Protein AF-A0A2N3IST2-F1 (afdb_monomer)

Nearest PDB structures (foldseek):
  2kie-assembly1_A  TM=4.646E-01  e=3.545E+00  Homo sapiens
  4v3d-assembly2_A  TM=2.918E-01  e=1.862E+00  Plasmodium falciparum HB3
  8i34-assembly4_G  TM=4.157E-01  e=5.663E+00  Haliclona sp.

Radius of gyration: 24.79 Å; Cα contacts (8 Å, |Δi|>4): 234; chains: 1; bounding box: 47×87×47 Å

Organism: Aeromonas sobria (NCBI:txid646)

Mean predicted aligned error: 10.87 Å

Foldseek 3Di:
DDDDDDDDDDDDDDPPPPDDDDDDPPPQPDWAWPDKDKFFFQDVPGPKIWIKTWTGRPQDLFIWIAIDAIPVDDWGDRDIFGPVVVLVLLVPDDQLDWDALVSCCVRVVVDDGPCHSRNVVRVCVVVVQWHDDPVDRRIIGGPPCSVVVVVVSSVPDPDPPPPPD

Sequence (165 aa):
MNTKTDKQAAKQQVNTNATAKFDGIQASPAKVVLVSGVATLLSPGSTTTVGYEIGHEPEQPELLIRLTGSSGGGLCSKEWFGLTHVVDLLNEQQPDKAFTSGLFKVIWHFKGSSNNAGFLAAVLRHLELTKAAPEVRFGHLITGKHTEWFDSLKAQLPAETNAAQ

Solvent-accessible surface area (backbone atoms only — not comparable to full-atom values): 10185 Å² total; per-residue (Å²): 135,91,83,88,82,88,79,89,82,82,86,81,89,78,87,78,85,75,78,90,80,84,75,78,86,74,74,73,77,76,66,45,73,78,44,76,52,75,17,56,44,78,54,87,89,50,88,38,33,32,32,34,40,33,27,26,47,87,91,41,93,57,49,27,32,27,40,73,43,44,78,75,55,76,66,58,65,65,60,74,43,60,40,62,62,56,51,52,60,55,67,75,53,50,63,92,46,70,44,54,36,70,70,51,32,60,82,51,71,74,49,81,49,82,48,41,22,51,51,50,48,16,41,37,38,66,71,52,34,25,40,79,28,91,93,34,90,80,16,30,19,52,60,78,45,49,63,63,53,51,50,59,53,58,72,68,50,79,74,83,76,78,78,77,126

Structure (mmCIF, N/CA/C/O backbone):
data_AF-A0A2N3IST2-F1
#
_entry.id   AF-A0A2N3IST2-F1
#
loop_
_atom_site.group_PDB
_atom_site.id
_atom_site.type_symbol
_atom_site.label_atom_id
_atom_site.label_alt_id
_atom_site.label_comp_id
_atom_site.label_asym_id
_atom_site.label_entity_id
_atom_site.label_seq_id
_atom_site.pdbx_PDB_ins_code
_atom_site.Cartn_x
_atom_site.Cartn_y
_atom_site.Cartn_z
_at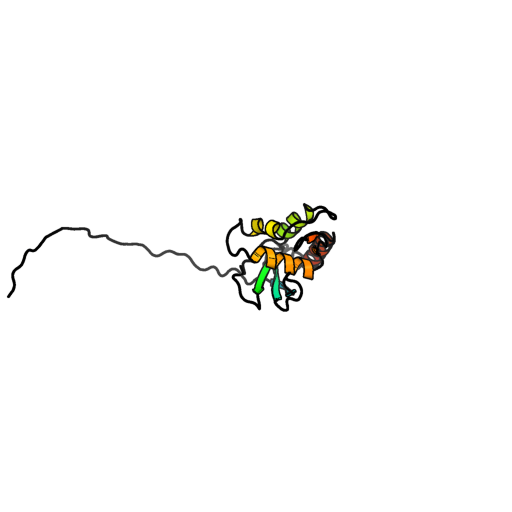om_site.occupancy
_atom_site.B_iso_or_equiv
_atom_site.auth_seq_id
_atom_site.auth_comp_id
_atom_site.auth_asym_id
_atom_site.auth_atom_id
_atom_site.pdbx_PDB_model_num
ATOM 1 N N . MET A 1 1 ? 15.373 73.970 1.073 1.00 36.78 1 MET A N 1
ATOM 2 C CA . MET A 1 1 ? 14.438 74.718 1.941 1.00 36.78 1 MET A CA 1
ATOM 3 C C . MET A 1 1 ? 13.027 74.458 1.423 1.00 36.78 1 MET A C 1
ATOM 5 O O . MET A 1 1 ? 12.816 74.583 0.226 1.00 36.78 1 MET A O 1
ATOM 9 N N . ASN A 1 2 ? 12.132 73.984 2.287 1.00 32.19 2 ASN A N 1
ATOM 10 C CA . ASN A 1 2 ? 10.831 73.371 1.976 1.00 32.19 2 ASN A CA 1
ATOM 11 C C . ASN A 1 2 ? 9.816 74.287 1.268 1.00 32.19 2 ASN A C 1
ATOM 13 O O . ASN A 1 2 ? 9.805 75.486 1.526 1.00 32.19 2 ASN A O 1
ATOM 17 N N . THR A 1 3 ? 8.882 73.691 0.512 1.00 36.81 3 THR A N 1
ATOM 18 C CA . THR A 1 3 ? 7.404 73.875 0.605 1.00 36.81 3 THR A CA 1
ATOM 19 C C . THR A 1 3 ? 6.712 72.947 -0.413 1.00 36.81 3 THR A C 1
ATOM 21 O O . THR A 1 3 ? 7.013 72.984 -1.596 1.00 36.81 3 THR A O 1
ATOM 24 N N . LYS A 1 4 ? 6.046 71.881 0.053 1.00 34.66 4 LYS A N 1
ATOM 25 C CA . LYS A 1 4 ? 4.591 71.738 0.294 1.00 34.66 4 LYS A CA 1
ATOM 26 C C . LYS A 1 4 ? 3.726 71.705 -0.975 1.00 34.66 4 LYS A C 1
ATOM 28 O O . LYS A 1 4 ? 3.495 72.725 -1.609 1.00 34.66 4 LYS A O 1
ATOM 33 N N . TH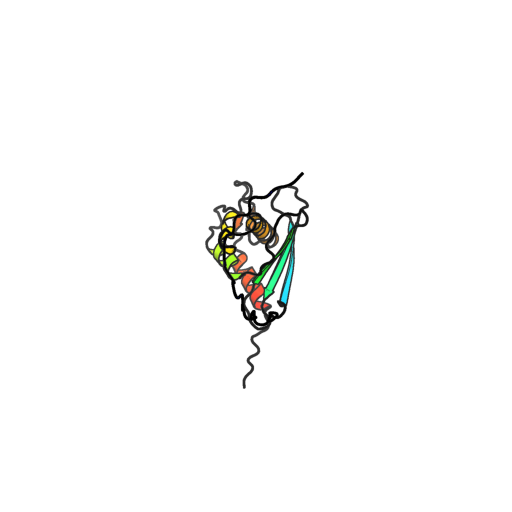R A 1 5 ? 3.124 70.548 -1.244 1.00 40.91 5 THR A N 1
ATOM 34 C CA . THR A 1 5 ? 1.743 70.462 -1.743 1.00 40.91 5 THR A CA 1
ATOM 35 C C . THR A 1 5 ? 1.121 69.187 -1.184 1.00 40.91 5 THR A C 1
ATOM 37 O O . THR A 1 5 ? 1.478 68.076 -1.570 1.00 40.91 5 THR A O 1
ATOM 40 N N . ASP A 1 6 ? 0.221 69.390 -0.229 1.00 35.28 6 ASP A N 1
ATOM 41 C CA . ASP A 1 6 ? -0.646 68.390 0.377 1.00 35.28 6 ASP A CA 1
ATOM 42 C C . ASP A 1 6 ? -1.744 67.969 -0.615 1.00 35.28 6 ASP A C 1
ATOM 44 O O . ASP A 1 6 ? -2.393 68.815 -1.234 1.00 35.28 6 ASP A O 1
ATOM 48 N N . LYS A 1 7 ? -2.001 66.662 -0.737 1.00 41.28 7 LYS A N 1
ATOM 49 C CA . LYS A 1 7 ? -3.260 66.131 -1.281 1.00 41.28 7 LYS A CA 1
ATOM 50 C C . LYS A 1 7 ? -4.010 65.417 -0.164 1.00 41.28 7 LYS A C 1
ATOM 52 O O . LYS A 1 7 ? -3.570 64.386 0.334 1.00 41.28 7 LYS A O 1
ATOM 57 N N . GLN A 1 8 ? -5.164 65.972 0.192 1.00 37.59 8 GLN A N 1
ATOM 58 C CA . GLN A 1 8 ? -6.205 65.285 0.946 1.00 37.59 8 GLN A CA 1
ATOM 59 C C . GLN A 1 8 ? -6.827 64.176 0.088 1.00 37.59 8 GLN A C 1
ATOM 61 O O . GLN A 1 8 ? -7.181 64.409 -1.067 1.00 37.59 8 GLN A O 1
ATOM 66 N N . ALA A 1 9 ? -7.049 63.008 0.686 1.00 37.12 9 ALA A N 1
ATOM 67 C CA . ALA A 1 9 ? -8.126 62.106 0.299 1.00 37.12 9 ALA A CA 1
ATOM 68 C C . ALA A 1 9 ? -8.703 61.465 1.566 1.00 37.12 9 ALA A C 1
ATOM 70 O O . ALA A 1 9 ? -7.985 61.014 2.456 1.00 37.12 9 ALA A O 1
ATOM 71 N N . ALA A 1 10 ? -10.022 61.539 1.660 1.00 36.12 10 ALA A N 1
ATOM 72 C CA . ALA A 1 10 ? -10.820 61.273 2.835 1.00 36.12 10 ALA A CA 1
ATOM 73 C C . ALA A 1 10 ? -11.194 59.787 2.980 1.00 36.12 10 ALA A C 1
ATOM 75 O O . ALA A 1 10 ? -11.400 59.096 1.991 1.00 36.12 10 ALA A O 1
ATOM 76 N N . LYS A 1 11 ? -11.390 59.392 4.246 1.00 34.06 11 LYS A N 1
ATOM 77 C CA . LYS A 1 11 ? -12.347 58.400 4.773 1.00 34.06 11 LYS A CA 1
ATOM 78 C C . LYS A 1 11 ? -12.371 57.004 4.135 1.00 34.06 11 LYS A C 1
ATOM 80 O O . LYS A 1 11 ? -12.988 56.805 3.101 1.00 34.06 11 LYS A O 1
ATOM 85 N N . GLN A 1 12 ? -11.962 56.017 4.932 1.00 38.22 12 GLN A N 1
ATOM 86 C CA . GLN A 1 12 ? -12.794 54.843 5.214 1.00 38.22 12 GLN A CA 1
ATOM 87 C C . GLN A 1 12 ? -12.381 54.234 6.561 1.00 38.22 12 GLN A C 1
ATOM 89 O O . GLN A 1 12 ? -11.308 53.659 6.709 1.00 38.22 12 GLN A O 1
ATOM 94 N N . GLN A 1 13 ? -13.244 54.412 7.563 1.00 41.69 13 GLN A N 1
ATOM 95 C CA . GLN A 1 13 ? -13.266 53.575 8.757 1.00 41.69 13 GLN A CA 1
ATOM 96 C C . GLN A 1 13 ? -13.831 52.220 8.336 1.00 41.69 13 GLN A C 1
ATOM 98 O O . GLN A 1 13 ? -14.985 52.141 7.918 1.00 41.69 13 GLN A O 1
ATOM 103 N N . VAL A 1 14 ? -13.031 51.164 8.448 1.00 33.62 14 VAL A N 1
ATOM 104 C CA . VAL A 1 14 ? -13.539 49.794 8.408 1.00 33.62 14 VAL A CA 1
ATOM 105 C C . VAL A 1 14 ? -13.563 49.295 9.845 1.00 33.62 14 VAL A C 1
ATOM 107 O O . VAL A 1 14 ? -12.529 49.005 10.438 1.00 33.62 14 VAL A O 1
ATOM 110 N N . ASN A 1 15 ? -14.768 49.245 10.409 1.00 36.28 15 ASN A N 1
ATOM 111 C CA . ASN A 1 15 ? -15.065 48.493 11.620 1.00 36.28 15 ASN A CA 1
ATOM 112 C C . ASN A 1 15 ? -14.852 47.005 11.324 1.00 36.28 15 ASN A C 1
ATOM 114 O O . ASN A 1 15 ? -15.713 46.371 10.716 1.00 36.28 15 ASN A O 1
ATOM 118 N N . THR A 1 16 ? -13.745 46.423 11.777 1.00 33.91 16 THR A N 1
ATOM 119 C CA . THR A 1 16 ? -13.605 44.964 11.846 1.00 33.91 16 THR A CA 1
ATOM 120 C C . THR A 1 16 ? -14.003 44.476 13.232 1.00 33.91 16 THR A C 1
ATOM 122 O O . THR A 1 16 ? -13.162 44.073 14.030 1.00 33.91 16 THR A O 1
ATOM 125 N N . ASN A 1 17 ? -15.310 44.474 13.504 1.00 39.09 17 ASN A N 1
ATOM 126 C CA . ASN A 1 17 ? -15.886 43.517 14.447 1.00 39.09 17 ASN A CA 1
ATOM 127 C C . ASN A 1 17 ? -15.984 42.166 13.727 1.00 39.09 17 ASN A C 1
ATOM 129 O O . ASN A 1 17 ? -17.042 41.790 13.230 1.00 39.09 17 ASN A O 1
ATOM 133 N N . ALA A 1 18 ? -14.856 41.463 13.623 1.00 39.16 18 ALA A N 1
ATOM 134 C CA . ALA A 1 18 ? -14.844 40.051 13.270 1.00 39.16 18 ALA A CA 1
ATOM 135 C C . ALA A 1 18 ? -14.829 39.255 14.576 1.00 39.16 18 ALA A C 1
ATOM 137 O O . ALA A 1 18 ? -13.794 39.046 15.208 1.00 39.16 18 ALA A O 1
ATOM 138 N N . THR A 1 19 ? -16.032 38.905 15.008 1.00 35.00 19 THR A N 1
ATOM 139 C CA . THR A 1 19 ? -16.337 38.042 16.140 1.00 35.00 19 THR A CA 1
ATOM 140 C C . THR A 1 19 ? -15.559 36.734 16.030 1.00 35.00 19 THR A C 1
ATOM 142 O O . THR A 1 19 ? -15.578 36.067 14.997 1.00 35.00 19 THR A O 1
ATOM 145 N N . ALA A 1 20 ? -14.891 36.364 17.118 1.00 46.88 20 ALA A N 1
ATOM 146 C CA . ALA A 1 20 ? -14.304 35.052 17.301 1.00 46.88 20 ALA A CA 1
ATOM 147 C C . ALA A 1 20 ? -15.372 33.956 17.153 1.00 46.88 20 ALA A C 1
ATOM 149 O O . ALA A 1 20 ? -16.390 33.989 17.843 1.00 46.88 20 ALA A O 1
ATOM 150 N N . LYS A 1 21 ? -15.100 32.977 16.287 1.00 41.25 21 LYS A N 1
ATOM 151 C CA . LYS A 1 21 ? -15.490 31.572 16.453 1.00 41.25 21 LYS A CA 1
ATOM 152 C C . LYS A 1 21 ? -14.790 30.735 15.387 1.00 41.25 21 LYS A C 1
ATOM 154 O O . LYS A 1 21 ? -15.190 30.729 14.231 1.00 41.25 21 LYS A O 1
ATOM 159 N N . PHE A 1 22 ? -13.749 30.024 15.794 1.00 39.47 22 PHE A N 1
ATOM 160 C CA . PHE A 1 22 ? -13.549 28.673 15.294 1.00 39.47 22 PHE A CA 1
ATOM 161 C C . PHE A 1 22 ? -13.591 27.771 16.515 1.00 39.47 22 PHE A C 1
ATOM 163 O O . PHE A 1 22 ? -12.757 27.867 17.417 1.00 39.47 22 PHE A O 1
ATO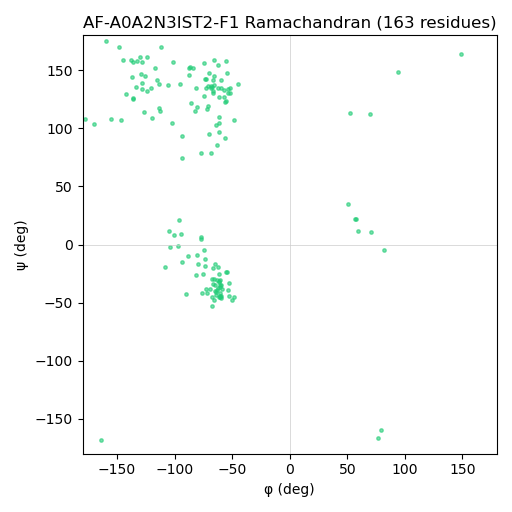M 170 N N . ASP A 1 23 ? -14.694 27.032 16.555 1.00 38.34 23 ASP A N 1
ATOM 171 C CA . ASP A 1 23 ? -15.065 26.044 17.546 1.00 38.34 23 ASP A CA 1
ATOM 172 C C . ASP A 1 23 ? -13.983 24.973 17.707 1.00 38.34 23 ASP A C 1
ATOM 174 O O . ASP A 1 23 ? -13.120 24.777 16.849 1.00 38.34 23 ASP A O 1
ATOM 178 N N . GLY A 1 24 ? -14.029 24.328 18.870 1.00 40.03 24 GLY A N 1
ATOM 179 C CA . GLY A 1 24 ? -12.986 23.477 19.413 1.00 40.03 24 GLY A CA 1
ATOM 180 C C . GLY A 1 24 ? -12.383 22.495 18.417 1.00 40.03 24 GLY A C 1
ATOM 181 O O . GLY A 1 24 ? -13.078 21.810 17.669 1.00 40.03 24 GLY A O 1
ATOM 182 N N . ILE A 1 25 ? -11.061 22.371 18.500 1.00 45.22 25 ILE A N 1
ATOM 183 C CA . ILE A 1 25 ? -10.342 21.194 18.030 1.00 45.22 25 ILE A CA 1
ATOM 184 C C . ILE A 1 25 ? -10.839 20.036 18.905 1.00 45.22 25 ILE A C 1
ATOM 186 O O . ILE A 1 25 ? -10.275 19.744 19.957 1.00 45.22 25 ILE A O 1
ATOM 190 N N . GLN A 1 26 ? -11.954 19.423 18.510 1.00 46.16 26 GLN A N 1
ATOM 191 C CA . GLN A 1 26 ? -12.287 18.067 18.918 1.00 46.16 26 GLN A CA 1
ATOM 192 C C . GLN A 1 26 ? -11.150 17.212 18.369 1.00 46.16 26 GLN A C 1
ATOM 194 O O . GLN A 1 26 ? -11.094 16.925 17.174 1.00 46.16 26 GLN A O 1
ATOM 199 N N . ALA A 1 27 ? -10.165 16.924 19.219 1.00 52.59 27 ALA A N 1
ATOM 200 C CA . ALA A 1 27 ? -9.107 15.996 18.886 1.00 52.59 27 ALA A CA 1
ATOM 201 C C . ALA A 1 27 ? -9.786 14.651 18.634 1.00 52.59 27 ALA A C 1
ATOM 203 O O . ALA A 1 27 ? -10.246 14.005 19.575 1.00 52.59 27 ALA A O 1
ATOM 204 N N . SER A 1 28 ? -9.907 14.264 17.362 1.00 56.81 28 SER A N 1
ATOM 205 C CA . SER A 1 28 ? -10.341 12.917 17.018 1.00 56.81 28 SER A CA 1
ATOM 206 C C . SER A 1 28 ? -9.446 11.939 17.779 1.00 56.81 28 SER A C 1
ATOM 208 O O . SER A 1 28 ? -8.228 12.164 17.836 1.00 56.81 28 SER A O 1
ATOM 210 N N . PRO A 1 29 ? -10.016 10.897 18.399 1.00 66.81 29 PRO A N 1
ATOM 211 C CA . PRO A 1 29 ? -9.220 9.935 19.137 1.00 66.81 29 PRO A CA 1
ATOM 212 C C . PRO A 1 29 ? -8.117 9.365 18.238 1.00 66.81 29 PRO A C 1
ATOM 214 O O . PRO A 1 29 ? -8.255 9.263 17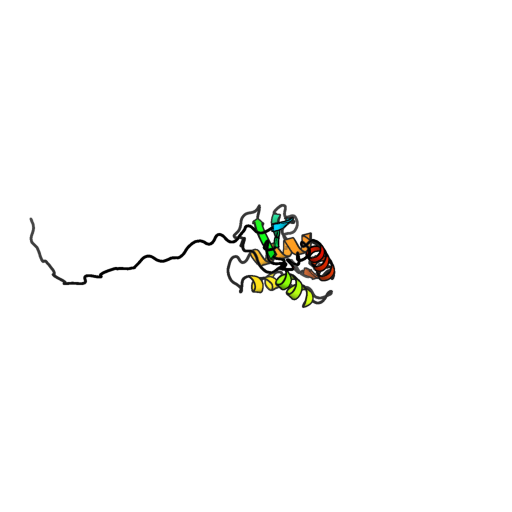.014 1.00 66.81 29 PRO A O 1
ATOM 217 N N . ALA A 1 30 ? -6.975 9.045 18.848 1.00 84.25 30 ALA A N 1
ATOM 218 C CA . ALA A 1 30 ? -5.868 8.454 18.116 1.00 84.25 30 ALA A CA 1
ATOM 219 C C . ALA A 1 30 ? -6.322 7.131 17.478 1.00 84.25 30 ALA A C 1
ATOM 221 O O . ALA A 1 30 ? -6.973 6.312 18.124 1.00 84.25 30 ALA A O 1
ATOM 222 N N . LYS A 1 31 ? -5.964 6.934 16.206 1.00 90.81 31 LYS A N 1
ATOM 223 C CA . LYS A 1 31 ? -6.225 5.688 15.479 1.00 90.81 31 LYS A CA 1
ATOM 224 C C . LYS A 1 31 ? -5.552 4.516 16.187 1.00 90.81 31 LYS A C 1
ATOM 226 O O . LYS A 1 31 ? -4.410 4.646 16.636 1.00 90.81 31 LYS A O 1
ATOM 231 N N . VAL A 1 32 ? -6.222 3.369 16.214 1.00 94.00 32 VAL A N 1
ATOM 232 C CA . VAL A 1 32 ? -5.621 2.107 16.655 1.00 94.00 32 VAL A CA 1
ATOM 233 C C . VAL A 1 32 ? -4.847 1.525 15.477 1.00 94.00 32 VAL A C 1
ATOM 235 O O . VAL A 1 32 ? -5.434 1.207 14.445 1.00 94.00 32 VAL A O 1
ATOM 238 N N . VAL A 1 33 ? -3.523 1.424 15.602 1.00 95.06 33 VAL A N 1
ATOM 239 C CA . VAL A 1 33 ? -2.658 0.850 14.560 1.00 95.06 33 VAL A CA 1
ATOM 240 C C . VAL A 1 33 ? -2.610 -0.666 14.728 1.00 95.06 33 VAL A C 1
ATOM 242 O O . VAL A 1 33 ? -2.190 -1.157 15.772 1.00 95.06 33 VAL A O 1
ATOM 245 N N . LEU A 1 34 ? -3.014 -1.394 13.688 1.00 94.81 34 LEU A N 1
ATOM 246 C CA . LEU A 1 34 ? -2.952 -2.857 13.625 1.00 94.81 34 LEU A CA 1
ATOM 247 C C . LEU A 1 34 ? -1.624 -3.328 13.030 1.00 94.81 34 LEU A C 1
ATOM 249 O O . LEU A 1 34 ? -1.007 -4.270 13.518 1.00 94.81 34 LEU A O 1
ATOM 253 N N . VAL A 1 35 ? -1.175 -2.655 11.969 1.00 96.44 35 VAL A N 1
ATOM 254 C CA . VAL A 1 35 ? 0.050 -2.997 11.243 1.00 96.44 35 VAL A CA 1
ATOM 255 C C . VAL A 1 35 ? 0.856 -1.732 11.005 1.00 96.44 35 VAL A C 1
ATOM 257 O O . VAL A 1 35 ? 0.320 -0.715 10.570 1.00 96.44 35 VAL A O 1
ATOM 260 N N . SER A 1 36 ? 2.161 -1.812 11.241 1.00 97.50 36 SER A N 1
ATOM 261 C CA . SER A 1 36 ? 3.131 -0.801 10.831 1.00 97.50 36 SER A CA 1
ATOM 262 C C . SER A 1 36 ? 4.259 -1.490 10.079 1.00 97.50 36 SER A C 1
ATOM 264 O O . SER A 1 36 ? 4.689 -2.582 10.458 1.00 97.50 36 SER A O 1
ATOM 266 N N . GLY A 1 37 ? 4.726 -0.877 8.997 1.00 97.69 37 GLY A N 1
ATOM 267 C CA . GLY A 1 37 ? 5.751 -1.479 8.159 1.00 97.69 37 GLY A CA 1
ATOM 268 C C . GLY A 1 37 ? 6.496 -0.472 7.301 1.00 97.69 37 GLY A C 1
ATOM 269 O O . GLY A 1 37 ? 6.189 0.722 7.266 1.00 97.69 37 GLY A O 1
ATOM 270 N N . VAL A 1 38 ? 7.510 -0.977 6.601 1.00 97.69 38 VAL A N 1
ATOM 271 C CA . VAL A 1 38 ? 8.397 -0.188 5.747 1.00 97.69 38 VAL A CA 1
ATOM 272 C C . VAL A 1 38 ? 8.617 -0.934 4.435 1.00 97.69 38 VAL A C 1
ATOM 274 O O . VAL A 1 38 ? 9.037 -2.088 4.438 1.00 97.69 38 VAL A O 1
ATOM 277 N N . ALA A 1 39 ? 8.355 -0.265 3.315 1.00 97.31 39 ALA A N 1
ATOM 278 C CA . ALA A 1 39 ? 8.483 -0.817 1.972 1.00 97.31 39 ALA A CA 1
ATOM 279 C C . ALA A 1 39 ? 9.601 -0.120 1.189 1.00 97.31 39 ALA A C 1
ATOM 281 O O . ALA A 1 39 ? 9.718 1.104 1.223 1.00 97.31 39 ALA A O 1
ATOM 282 N N . THR A 1 40 ? 10.400 -0.880 0.441 1.00 97.00 40 THR A N 1
ATOM 283 C CA . THR A 1 40 ? 11.399 -0.322 -0.484 1.00 97.00 40 THR A CA 1
ATOM 284 C C . THR A 1 40 ? 10.717 0.314 -1.693 1.00 97.00 40 THR A C 1
ATOM 286 O O . THR A 1 40 ? 9.782 -0.255 -2.259 1.00 97.00 40 THR A O 1
ATOM 289 N N . LEU A 1 41 ? 11.180 1.495 -2.108 1.00 94.94 41 LEU A N 1
ATOM 290 C CA . LEU A 1 41 ? 10.631 2.203 -3.262 1.00 94.94 41 LEU A CA 1
ATOM 291 C C . LEU A 1 41 ? 10.864 1.452 -4.581 1.00 94.94 41 LEU A C 1
ATOM 293 O O . LEU A 1 41 ? 11.762 0.631 -4.723 1.00 94.94 41 LEU A O 1
ATOM 297 N N . LEU A 1 42 ? 10.044 1.783 -5.582 1.00 93.25 42 LEU A N 1
ATOM 298 C CA . LEU A 1 42 ? 9.936 1.034 -6.839 1.00 93.25 42 LEU A CA 1
ATOM 299 C C . LEU A 1 42 ? 11.186 1.074 -7.732 1.00 93.25 42 LEU A C 1
ATOM 301 O O . LEU A 1 42 ? 11.306 0.243 -8.634 1.00 93.25 42 LEU A O 1
ATOM 305 N N . SER A 1 43 ? 12.067 2.059 -7.543 1.00 87.69 43 SER A N 1
ATOM 306 C CA . SER A 1 43 ? 13.275 2.238 -8.354 1.00 87.69 43 SER A CA 1
ATOM 307 C C . SER A 1 43 ? 14.202 1.023 -8.227 1.00 87.69 43 SER A C 1
ATOM 309 O O . SER A 1 43 ? 14.550 0.655 -7.105 1.00 87.69 43 SER A O 1
ATOM 311 N N . PRO A 1 44 ? 14.636 0.401 -9.343 1.00 84.69 44 PRO A N 1
ATOM 312 C CA . PRO A 1 44 ? 15.572 -0.718 -9.293 1.00 84.69 44 PRO A CA 1
ATOM 313 C C . PRO A 1 44 ? 16.832 -0.355 -8.503 1.00 84.69 44 PRO A C 1
ATOM 315 O O . PRO A 1 44 ? 17.425 0.696 -8.739 1.00 84.69 44 PRO A O 1
ATOM 318 N N . GLY A 1 45 ? 17.220 -1.210 -7.556 1.00 85.81 45 GLY A N 1
ATOM 319 C CA . GLY A 1 45 ? 18.389 -0.981 -6.700 1.00 85.81 45 GLY A CA 1
ATOM 320 C C . GLY A 1 45 ? 18.223 0.134 -5.661 1.00 85.81 45 GLY A C 1
ATOM 321 O O . GLY A 1 45 ? 19.209 0.540 -5.053 1.00 85.81 45 GLY A O 1
ATOM 322 N N . SER A 1 46 ? 17.009 0.651 -5.448 1.00 87.81 46 SER A N 1
ATOM 323 C CA . SER A 1 46 ? 16.767 1.648 -4.407 1.00 87.81 46 SER A CA 1
ATOM 324 C C . SER A 1 46 ? 16.950 1.053 -3.014 1.00 87.81 46 SER A C 1
ATOM 326 O O . SER A 1 46 ? 16.432 -0.016 -2.707 1.00 87.81 46 SER A O 1
ATOM 328 N N . THR A 1 47 ? 17.643 1.791 -2.151 1.00 93.19 47 THR A N 1
ATOM 329 C CA . THR A 1 47 ? 17.657 1.579 -0.695 1.00 93.19 47 THR A CA 1
ATOM 330 C C . THR A 1 47 ? 16.676 2.507 0.021 1.00 93.19 47 THR A C 1
ATOM 332 O O . THR A 1 47 ? 16.541 2.458 1.241 1.00 93.19 47 THR A O 1
ATOM 335 N N . THR A 1 48 ? 15.991 3.372 -0.732 1.00 95.94 48 THR A N 1
ATOM 336 C CA . THR A 1 48 ? 14.991 4.287 -0.201 1.00 95.94 48 THR A CA 1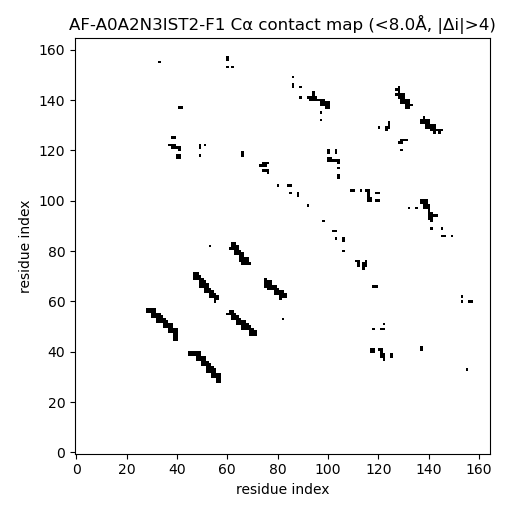
ATOM 337 C C . THR A 1 48 ? 13.730 3.524 0.150 1.00 95.94 48 THR A C 1
ATOM 339 O O . THR A 1 48 ? 13.293 2.629 -0.573 1.00 95.94 48 THR A O 1
ATOM 342 N N . THR A 1 49 ? 13.114 3.928 1.246 1.00 96.88 49 THR A N 1
ATOM 343 C CA . THR A 1 49 ? 11.950 3.274 1.818 1.00 96.88 49 THR A CA 1
ATOM 344 C C . THR A 1 49 ? 10.826 4.261 2.080 1.00 96.88 49 THR A C 1
ATOM 346 O O . THR A 1 49 ? 11.059 5.459 2.248 1.00 96.88 49 THR A O 1
ATOM 349 N N . VAL A 1 50 ? 9.603 3.746 2.138 1.00 97.44 50 VAL A N 1
ATOM 350 C CA . VAL A 1 50 ? 8.423 4.454 2.620 1.00 97.44 50 VAL A CA 1
ATOM 351 C C . VAL A 1 50 ? 7.781 3.662 3.750 1.00 97.44 50 VAL A C 1
ATOM 353 O O . VAL A 1 50 ? 7.595 2.451 3.642 1.00 97.44 50 VAL A O 1
ATOM 356 N N . GLY A 1 51 ? 7.468 4.341 4.848 1.00 97.75 51 GLY A N 1
ATOM 357 C CA . GLY A 1 51 ? 6.708 3.756 5.942 1.00 97.75 51 GLY A CA 1
ATOM 358 C C . GLY A 1 51 ? 5.203 3.829 5.686 1.00 97.75 51 GLY A C 1
ATOM 359 O O . GLY A 1 51 ? 4.717 4.743 5.010 1.00 97.75 51 GLY A O 1
ATOM 360 N N . TYR A 1 52 ? 4.464 2.881 6.246 1.00 98.25 52 TYR A N 1
ATOM 361 C CA . TYR A 1 52 ? 3.008 2.841 6.188 1.00 98.25 52 TYR A CA 1
ATOM 362 C C . TYR A 1 52 ? 2.430 2.290 7.487 1.00 98.25 52 TYR A C 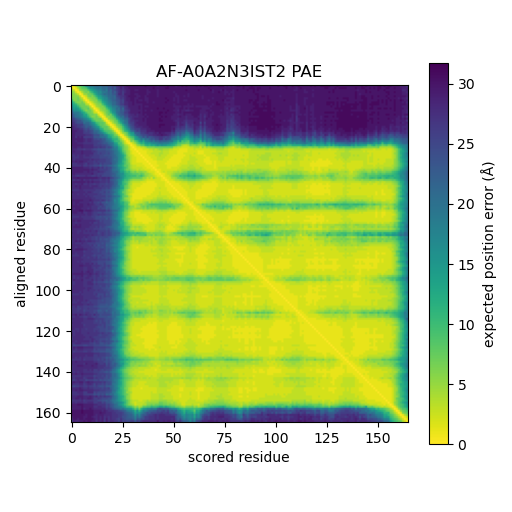1
ATOM 364 O O . TYR A 1 52 ? 3.105 1.582 8.236 1.00 98.25 52 TYR A O 1
ATOM 372 N N . GLU A 1 53 ? 1.166 2.611 7.726 1.00 98.12 53 GLU A N 1
ATOM 373 C CA . GLU A 1 53 ? 0.382 2.060 8.823 1.00 98.12 53 GLU A CA 1
ATOM 374 C C . GLU A 1 53 ? -1.014 1.705 8.337 1.00 98.12 53 GLU A C 1
ATOM 376 O O . GLU A 1 53 ? -1.587 2.412 7.506 1.00 98.12 53 GLU A O 1
ATOM 381 N N . ILE A 1 54 ? -1.552 0.622 8.887 1.00 97.69 54 ILE A N 1
ATOM 382 C CA . ILE A 1 54 ? -2.935 0.191 8.720 1.00 97.69 54 ILE A CA 1
ATOM 383 C C . ILE A 1 54 ? -3.557 0.149 10.106 1.00 97.69 54 ILE A C 1
ATOM 385 O O . ILE A 1 54 ? -2.949 -0.347 11.058 1.00 97.69 54 ILE A O 1
ATOM 389 N N . GLY A 1 55 ? -4.759 0.682 10.228 1.00 95.94 55 GLY A N 1
ATOM 390 C CA . GLY A 1 55 ? -5.439 0.811 11.502 1.00 95.94 55 GLY A CA 1
ATOM 391 C C . GLY A 1 55 ? -6.917 1.078 11.321 1.00 95.94 55 GLY A C 1
ATOM 392 O O . GLY A 1 55 ? -7.441 0.958 10.219 1.00 95.94 55 GLY A O 1
ATOM 393 N N . HIS A 1 56 ? -7.580 1.455 12.400 1.00 94.69 56 HIS A N 1
ATOM 394 C CA . HIS A 1 56 ? -8.991 1.818 12.387 1.00 94.69 56 HIS A CA 1
ATOM 395 C C . HIS A 1 56 ? -9.278 2.881 13.454 1.00 94.69 56 HIS A C 1
ATOM 397 O O . HIS A 1 56 ? -8.419 3.214 14.282 1.00 94.69 56 HIS A O 1
ATOM 403 N N . GLU A 1 57 ? -10.478 3.453 13.419 1.00 92.44 57 GLU A N 1
ATOM 404 C CA . GLU A 1 57 ? -10.966 4.269 14.531 1.00 92.44 57 GLU A CA 1
ATOM 405 C C . GLU A 1 57 ? -11.323 3.368 15.717 1.00 92.44 57 GLU A C 1
ATOM 407 O O . GLU A 1 57 ? -11.906 2.310 15.499 1.00 92.44 57 GLU A O 1
ATOM 412 N N . PRO A 1 58 ? -11.076 3.775 16.973 1.00 87.00 58 PRO A N 1
ATOM 413 C CA . PRO A 1 58 ? -11.444 2.960 18.134 1.00 87.00 58 PRO A CA 1
ATOM 414 C C . PRO A 1 58 ? -12.916 2.516 18.149 1.00 87.00 58 PRO A C 1
ATOM 416 O O . PRO A 1 58 ? -13.222 1.426 18.618 1.00 87.00 58 PRO A O 1
ATOM 419 N N . GLU A 1 59 ? -13.809 3.353 17.616 1.00 85.62 59 GLU A N 1
ATOM 420 C CA . GLU A 1 59 ? -15.260 3.135 17.611 1.00 85.62 59 GLU A CA 1
ATOM 421 C C . GLU A 1 59 ? -15.811 2.679 16.253 1.00 85.62 59 GLU A C 1
ATOM 423 O O . GLU A 1 59 ? -17.013 2.452 16.136 1.00 85.62 59 GLU A O 1
ATOM 428 N N . GLN A 1 60 ? -14.973 2.566 15.214 1.00 85.81 60 GLN A N 1
ATOM 429 C CA . GLN A 1 60 ? -15.430 2.166 13.880 1.00 85.81 60 GLN A CA 1
ATOM 430 C C . GLN A 1 60 ? -14.588 1.005 13.349 1.00 85.81 60 GLN A C 1
ATOM 432 O O . GLN A 1 60 ? -13.358 1.079 13.371 1.00 85.81 60 GLN A O 1
ATOM 437 N N . PRO A 1 61 ? -15.221 -0.042 12.798 1.00 86.25 61 PRO A N 1
ATOM 438 C CA . PRO A 1 61 ? -14.508 -1.174 12.216 1.00 86.25 61 PRO A CA 1
ATOM 439 C C . PRO A 1 61 ? -13.925 -0.862 10.825 1.00 86.25 61 PRO A C 1
ATOM 441 O O . PRO A 1 61 ? -13.433 -1.759 10.144 1.00 86.25 61 PRO A O 1
ATOM 444 N N . GLU A 1 62 ? -13.994 0.387 10.353 1.00 93.38 62 GLU A N 1
ATOM 445 C CA . GLU A 1 62 ? -13.446 0.751 9.051 1.00 93.38 62 GLU A CA 1
ATOM 446 C C . GLU A 1 62 ? -11.914 0.740 9.082 1.00 93.38 62 GLU A C 1
ATOM 448 O O . GLU A 1 62 ? -11.269 1.498 9.811 1.00 93.38 62 GLU A O 1
ATOM 453 N N . LEU A 1 63 ? -11.330 -0.123 8.248 1.00 96.31 63 LEU A N 1
ATOM 454 C CA . LEU A 1 63 ? -9.890 -0.180 8.052 1.00 96.31 63 LEU A CA 1
ATOM 455 C C . LEU A 1 63 ? -9.419 1.002 7.209 1.00 96.31 63 LEU A C 1
ATOM 457 O O . LEU A 1 63 ? -9.872 1.234 6.087 1.00 96.31 63 LEU A O 1
ATOM 461 N N . LEU A 1 64 ? -8.425 1.692 7.740 1.00 97.06 64 LEU A N 1
ATOM 462 C CA . LEU A 1 64 ? -7.758 2.830 7.146 1.00 97.06 64 LEU A CA 1
ATOM 463 C C . LEU A 1 64 ? -6.290 2.487 6.915 1.00 97.06 64 LEU A C 1
ATOM 465 O O . LEU A 1 64 ? -5.682 1.708 7.650 1.00 97.06 64 LEU A O 1
ATOM 469 N N . ILE A 1 65 ? -5.696 3.126 5.920 1.00 97.44 65 ILE A N 1
ATOM 470 C CA . ILE A 1 65 ? -4.264 3.069 5.652 1.00 97.44 65 ILE A CA 1
ATOM 471 C C . ILE A 1 65 ? -3.721 4.489 5.519 1.00 97.44 65 ILE A C 1
ATOM 473 O O . ILE A 1 65 ? -4.405 5.396 5.041 1.00 97.44 65 ILE A O 1
ATOM 477 N N . ARG A 1 66 ? -2.474 4.688 5.941 1.00 96.62 66 ARG A N 1
ATOM 478 C CA . ARG A 1 66 ? -1.712 5.904 5.654 1.00 96.62 66 ARG A CA 1
ATOM 479 C C . ARG A 1 66 ? -0.273 5.590 5.291 1.00 96.62 66 ARG A C 1
ATOM 481 O O . ARG A 1 66 ? 0.286 4.571 5.693 1.00 96.62 66 ARG A O 1
ATOM 488 N N . LEU A 1 67 ? 0.359 6.533 4.603 1.00 96.94 67 LEU A N 1
ATOM 489 C CA . LEU A 1 67 ? 1.813 6.596 4.4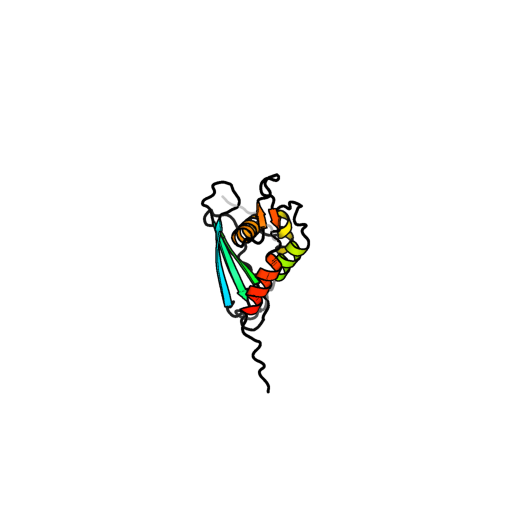97 1.00 96.94 67 LEU A CA 1
ATOM 490 C C . LEU A 1 67 ? 2.365 7.393 5.690 1.00 96.94 67 LEU A C 1
ATOM 492 O O . LEU A 1 67 ? 1.734 8.345 6.149 1.00 96.94 67 LEU A O 1
ATOM 496 N N . THR A 1 68 ? 3.545 7.044 6.196 1.00 95.38 68 THR A N 1
ATOM 497 C CA . THR A 1 68 ? 4.149 7.725 7.362 1.00 95.38 68 THR A CA 1
ATOM 498 C C . THR A 1 68 ? 5.352 8.597 6.997 1.00 95.38 68 THR 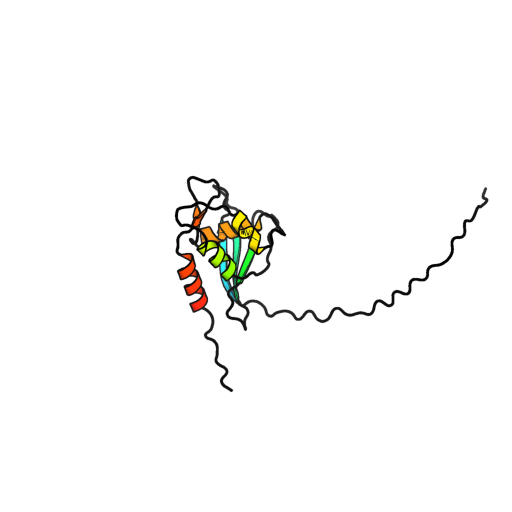A C 1
ATOM 500 O O . THR A 1 68 ? 5.676 9.548 7.719 1.00 95.38 68 THR A O 1
ATOM 503 N N . GLY A 1 69 ? 5.961 8.357 5.833 1.00 92.88 69 GLY A N 1
ATOM 504 C CA . GLY A 1 69 ? 7.036 9.175 5.269 1.00 92.88 69 GLY A CA 1
ATOM 505 C C . GLY A 1 69 ? 8.024 8.366 4.430 1.00 92.88 69 GLY A C 1
ATOM 506 O O . GLY A 1 69 ? 8.059 7.143 4.514 1.00 92.88 69 GLY A O 1
ATOM 507 N N . SER A 1 70 ? 8.828 9.063 3.625 1.00 94.00 70 SER A N 1
ATOM 508 C CA . SER A 1 70 ? 9.900 8.489 2.799 1.00 94.00 70 SER A CA 1
ATOM 509 C C . SER A 1 70 ? 11.269 8.800 3.408 1.00 94.00 70 SER A C 1
ATOM 511 O O . SER A 1 70 ? 11.514 9.940 3.810 1.00 94.00 70 SER A O 1
ATOM 513 N N . SER A 1 71 ? 12.178 7.822 3.437 1.00 94.00 71 SER A N 1
ATOM 514 C CA . SER A 1 71 ? 13.555 8.012 3.922 1.00 94.00 71 SER A CA 1
ATOM 515 C C . SER A 1 71 ? 14.443 8.800 2.954 1.00 94.00 71 SER A C 1
ATOM 517 O O . SER A 1 71 ? 15.454 9.358 3.365 1.00 94.00 71 SER A O 1
ATOM 519 N N . GLY A 1 72 ? 14.059 8.898 1.679 1.00 87.69 72 GLY A N 1
ATOM 520 C CA . GLY A 1 72 ? 14.793 9.643 0.647 1.00 87.69 72 GLY A CA 1
ATOM 521 C C . GLY A 1 72 ? 14.293 11.073 0.456 1.00 87.69 72 GLY A C 1
ATOM 522 O O . GLY A 1 72 ? 14.663 11.727 -0.517 1.00 87.69 72 GLY A O 1
ATOM 523 N N . GLY A 1 73 ? 13.411 11.548 1.339 1.00 81.56 73 GLY A N 1
ATOM 524 C CA . GLY A 1 73 ? 12.709 12.815 1.175 1.00 81.56 73 GLY A CA 1
ATOM 525 C C . GLY A 1 73 ? 11.555 12.736 0.168 1.00 81.56 73 GLY A C 1
ATOM 526 O O . GLY A 1 73 ? 11.098 11.656 -0.219 1.00 81.56 73 GLY A O 1
ATOM 527 N N . GLY A 1 74 ? 11.061 13.909 -0.232 1.00 81.19 74 GLY A N 1
ATOM 528 C CA . GLY A 1 74 ? 9.875 14.067 -1.073 1.00 81.19 74 GLY A CA 1
ATOM 529 C C . GLY A 1 74 ? 8.592 14.274 -0.265 1.00 81.19 74 GLY A C 1
ATOM 530 O O . GLY A 1 74 ? 8.434 13.769 0.846 1.00 81.19 74 GLY A O 1
ATOM 531 N N . LEU A 1 75 ? 7.661 15.042 -0.833 1.00 89.88 75 LEU A N 1
ATOM 532 C CA . LEU A 1 75 ? 6.367 15.285 -0.202 1.00 89.88 75 LEU A CA 1
ATOM 533 C C . LEU A 1 75 ? 5.563 13.979 -0.157 1.00 89.88 75 LEU A C 1
ATOM 535 O O . LEU A 1 75 ? 5.449 13.282 -1.166 1.00 89.88 75 LEU A O 1
ATOM 539 N N . CYS A 1 76 ? 5.002 13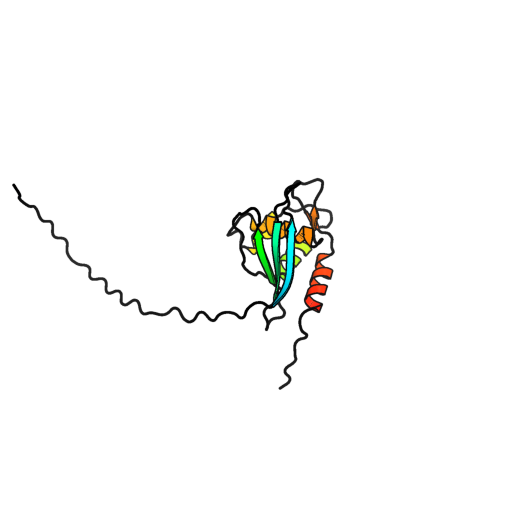.672 1.007 1.00 90.31 76 CYS A N 1
ATOM 540 C CA . CYS A 1 76 ? 4.188 12.491 1.262 1.00 90.31 76 CYS A CA 1
ATOM 541 C C . CYS A 1 76 ? 2.976 12.925 2.082 1.00 90.31 76 CYS A C 1
ATOM 543 O O . CYS A 1 76 ? 3.149 13.536 3.140 1.00 90.31 76 CYS A O 1
ATOM 545 N N . SER A 1 77 ? 1.765 12.620 1.612 1.00 90.62 77 SER A N 1
ATOM 546 C CA . SER A 1 77 ? 0.588 12.784 2.467 1.00 90.62 77 SER A CA 1
ATOM 547 C C . SER A 1 77 ? 0.639 11.753 3.591 1.00 90.62 77 SER A C 1
ATOM 549 O O . SER A 1 77 ? 0.944 10.589 3.338 1.00 90.62 77 SER A O 1
ATOM 551 N N . LYS A 1 78 ? 0.355 12.194 4.819 1.00 93.38 78 LYS A N 1
ATOM 552 C CA . LYS A 1 78 ? 0.227 11.331 6.008 1.00 93.38 78 LYS A CA 1
ATOM 553 C C . LYS A 1 78 ? -1.226 11.130 6.434 1.00 93.38 78 LYS A C 1
ATOM 555 O O . LYS A 1 78 ? -1.502 10.688 7.548 1.00 93.38 78 LYS A O 1
ATOM 560 N N . GLU A 1 79 ? -2.135 11.537 5.560 1.00 94.12 79 GLU A N 1
ATOM 561 C CA . GLU A 1 79 ? -3.568 11.406 5.742 1.00 94.12 79 GLU A CA 1
ATOM 562 C C . GLU A 1 79 ? -3.973 9.933 5.736 1.00 94.12 79 GLU A C 1
ATOM 564 O O . GLU A 1 79 ? -3.426 9.129 4.976 1.00 94.12 79 GLU A O 1
ATOM 569 N N . TRP A 1 80 ? -4.924 9.604 6.605 1.00 95.38 80 TRP A N 1
ATOM 570 C CA . TRP A 1 80 ? -5.584 8.308 6.626 1.00 95.38 80 TRP A CA 1
ATOM 571 C C . TRP A 1 80 ? -6.689 8.283 5.575 1.00 95.38 80 TRP A C 1
ATOM 573 O O . TRP A 1 80 ? -7.483 9.215 5.498 1.00 95.38 80 TRP A O 1
ATOM 583 N N . PHE A 1 81 ? -6.760 7.207 4.801 1.00 95.56 81 PHE A N 1
ATOM 584 C CA . PHE A 1 81 ? -7.819 6.978 3.822 1.00 95.56 81 PHE A CA 1
ATOM 585 C C . PHE A 1 81 ? -8.306 5.530 3.892 1.00 95.56 81 PHE A C 1
ATOM 587 O O . PHE A 1 81 ? -7.586 4.651 4.371 1.00 95.56 81 PHE A O 1
ATOM 594 N N . GLY A 1 82 ? -9.533 5.291 3.423 1.00 96.56 82 GLY A N 1
ATOM 595 C CA . GLY A 1 82 ? -10.166 3.972 3.431 1.00 96.56 82 GLY A CA 1
ATOM 596 C C . GLY A 1 82 ? -9.318 2.923 2.718 1.00 96.56 82 GLY A C 1
ATOM 597 O O . GLY A 1 82 ? -8.986 3.077 1.539 1.00 96.56 82 GLY A O 1
ATOM 598 N N . LEU A 1 83 ? -8.979 1.841 3.422 1.00 97.38 83 LEU A N 1
ATOM 599 C CA . LEU A 1 83 ? -8.274 0.706 2.824 1.00 97.38 83 LEU A CA 1
ATOM 600 C C . LEU A 1 83 ? -9.169 -0.026 1.812 1.00 97.38 83 LEU A C 1
ATOM 602 O O . LEU A 1 83 ? -8.668 -0.537 0.812 1.00 97.38 83 LEU A O 1
ATOM 606 N N . THR A 1 84 ? -10.487 0.004 2.024 1.00 96.75 84 THR A N 1
ATOM 607 C CA . THR A 1 84 ? -11.519 -0.463 1.082 1.00 96.75 84 THR A CA 1
ATOM 608 C C . THR A 1 84 ? -11.328 0.124 -0.313 1.00 96.75 84 THR A C 1
ATOM 610 O O . THR A 1 84 ? -11.236 -0.625 -1.275 1.00 96.75 84 THR A O 1
ATOM 613 N N . HIS A 1 85 ? -11.118 1.439 -0.423 1.00 96.81 85 HIS A N 1
ATOM 614 C CA . HIS A 1 85 ? -10.915 2.107 -1.712 1.00 96.81 85 HIS A CA 1
ATOM 615 C C . HIS A 1 85 ? -9.676 1.575 -2.457 1.00 96.81 85 HIS A C 1
ATOM 617 O O . HIS A 1 85 ? -9.683 1.451 -3.678 1.00 96.81 85 HIS A O 1
ATOM 623 N N . VAL A 1 86 ? -8.607 1.211 -1.740 1.00 97.50 86 VAL A N 1
ATOM 624 C CA . VAL A 1 86 ? -7.432 0.579 -2.364 1.00 97.50 86 VAL A CA 1
ATOM 625 C C . VAL A 1 86 ? -7.779 -0.812 -2.885 1.00 97.50 86 VAL A C 1
ATOM 627 O O . VAL A 1 86 ? -7.397 -1.158 -4.001 1.00 97.50 86 VAL A O 1
ATOM 630 N N . VAL A 1 87 ? -8.491 -1.603 -2.083 1.00 97.69 87 VAL A N 1
ATOM 631 C CA . VAL A 1 87 ? -8.901 -2.970 -2.432 1.00 97.69 87 VAL A CA 1
ATOM 632 C C . VAL A 1 87 ? -9.854 -2.968 -3.626 1.00 97.69 87 VAL A C 1
ATOM 634 O O . VAL A 1 87 ? -9.669 -3.774 -4.534 1.00 97.69 87 VAL A O 1
ATOM 637 N N . ASP A 1 88 ? -10.796 -2.030 -3.686 1.00 97.75 88 ASP A N 1
ATOM 638 C CA . ASP A 1 88 ? -11.720 -1.870 -4.812 1.00 97.75 88 ASP A CA 1
ATOM 639 C C . ASP A 1 88 ? -10.967 -1.549 -6.107 1.00 97.75 88 ASP A C 1
ATOM 641 O O . ASP A 1 88 ? -11.159 -2.219 -7.122 1.00 97.75 88 ASP A O 1
ATOM 645 N N . LEU A 1 89 ? -10.002 -0.623 -6.052 1.00 97.94 89 LEU A N 1
ATOM 646 C CA . LEU A 1 89 ? -9.142 -0.329 -7.201 1.00 97.94 89 LEU A CA 1
ATOM 647 C C . LEU A 1 89 ? -8.344 -1.557 -7.656 1.00 97.94 89 LEU A C 1
ATOM 649 O O . LEU A 1 89 ? -8.116 -1.709 -8.854 1.00 97.94 89 LEU A O 1
ATOM 653 N N . LEU A 1 90 ? -7.914 -2.430 -6.739 1.00 97.75 90 LEU A N 1
ATOM 654 C CA . LEU A 1 90 ? -7.238 -3.685 -7.088 1.00 97.75 90 LEU A CA 1
ATOM 655 C C . LEU A 1 90 ? -8.206 -4.722 -7.683 1.00 97.75 90 LEU A C 1
ATOM 657 O O . LEU A 1 90 ? -7.831 -5.396 -8.642 1.00 97.75 90 LEU A O 1
ATOM 661 N N . ASN A 1 91 ? -9.436 -4.818 -7.171 1.00 96.94 91 ASN A N 1
ATOM 662 C CA . ASN A 1 91 ? -10.489 -5.703 -7.687 1.00 96.94 91 ASN A CA 1
ATOM 663 C C . ASN A 1 91 ? -10.875 -5.382 -9.138 1.00 96.94 91 ASN A C 1
ATOM 665 O O . ASN A 1 91 ? -11.237 -6.283 -9.891 1.00 96.94 91 ASN A O 1
ATOM 669 N N . GLU A 1 92 ? -10.778 -4.117 -9.546 1.00 96.88 92 GLU A N 1
ATOM 670 C CA . GLU A 1 92 ? -11.049 -3.689 -10.923 1.00 96.88 92 GLU A CA 1
ATOM 671 C C . GLU A 1 92 ? -9.947 -4.086 -11.925 1.00 96.88 92 GLU A C 1
ATOM 673 O O . GLU A 1 92 ? -10.140 -3.978 -13.141 1.00 96.88 92 GLU A O 1
ATOM 678 N N . GLN A 1 93 ? -8.777 -4.529 -11.451 1.00 96.56 93 GLN A N 1
ATOM 679 C CA . GLN A 1 93 ? -7.660 -4.875 -12.329 1.00 96.56 93 GLN A CA 1
ATOM 680 C C . GLN A 1 93 ? -7.743 -6.322 -12.819 1.00 96.56 93 GLN A C 1
ATOM 682 O O . GLN A 1 93 ? -8.276 -7.212 -12.162 1.00 96.56 93 GLN A O 1
ATOM 687 N N . GLN A 1 94 ? -7.158 -6.576 -13.990 1.00 93.31 94 GLN A N 1
ATOM 688 C CA . GLN A 1 94 ? -7.066 -7.922 -14.555 1.00 93.31 94 GLN A CA 1
ATOM 689 C C . GLN A 1 94 ? -5.706 -8.550 -14.203 1.00 93.31 94 GLN A C 1
ATOM 691 O O . GLN A 1 94 ? -4.692 -7.857 -14.325 1.00 93.31 94 GLN A O 1
ATOM 696 N N . PRO A 1 95 ? -5.643 -9.845 -13.832 1.00 89.88 95 PRO A N 1
ATOM 697 C CA . PRO A 1 95 ? -4.401 -10.507 -13.411 1.00 89.88 95 PRO A CA 1
ATOM 698 C C . PRO A 1 95 ? -3.233 -10.387 -14.393 1.00 89.88 95 PRO A C 1
ATOM 700 O O . PRO A 1 95 ? -2.099 -10.148 -13.980 1.00 89.88 95 PRO A O 1
ATOM 703 N N . ASP A 1 96 ? -3.522 -10.479 -15.691 1.00 90.44 96 ASP A N 1
ATOM 704 C CA . ASP A 1 96 ? -2.509 -10.510 -16.751 1.00 90.44 96 ASP A CA 1
ATOM 705 C C . ASP A 1 96 ? -2.318 -9.158 -17.450 1.00 90.44 96 ASP A C 1
ATOM 707 O O . ASP A 1 96 ? -1.612 -9.056 -18.456 1.00 90.44 96 ASP A O 1
ATOM 711 N N . LYS A 1 97 ? -2.935 -8.092 -16.928 1.00 95.88 97 LYS A N 1
ATOM 712 C CA . LYS A 1 97 ? -2.854 -6.755 -17.515 1.00 95.88 97 LYS A CA 1
ATOM 713 C C . LYS A 1 97 ? -2.112 -5.806 -16.590 1.00 95.88 97 LYS A C 1
ATOM 715 O O . LYS A 1 97 ? -2.564 -5.494 -15.492 1.00 95.88 97 LYS A O 1
ATOM 720 N N . ALA A 1 98 ? -0.983 -5.295 -17.073 1.00 97.19 98 ALA A N 1
ATOM 721 C CA . ALA A 1 98 ? -0.203 -4.325 -16.324 1.00 97.19 98 ALA A CA 1
ATOM 722 C C . ALA A 1 98 ? -0.964 -3.000 -16.146 1.00 97.19 98 ALA A C 1
ATOM 724 O O . ALA A 1 98 ? -1.537 -2.466 -17.099 1.00 97.19 98 ALA A O 1
ATOM 725 N N . PHE A 1 99 ? -0.891 -2.432 -14.944 1.00 97.56 99 PHE A N 1
ATOM 726 C CA . PHE A 1 99 ? -1.368 -1.083 -14.632 1.00 97.56 99 PHE A CA 1
ATOM 727 C C . PHE A 1 99 ? -0.241 -0.232 -14.034 1.00 97.56 99 PHE A C 1
ATOM 729 O O . PHE A 1 99 ? 0.785 -0.743 -13.588 1.00 97.56 99 PHE A O 1
ATOM 736 N N . THR A 1 100 ? -0.397 1.093 -14.043 1.00 96.94 100 THR A N 1
ATOM 737 C CA . THR A 1 100 ? 0.613 2.016 -13.495 1.00 96.94 100 THR A CA 1
ATOM 738 C C . THR A 1 100 ? 0.207 2.503 -12.110 1.00 96.94 100 THR A C 1
ATOM 740 O O . THR A 1 100 ? -0.983 2.579 -11.803 1.00 96.94 100 THR A O 1
ATOM 743 N N . SER A 1 101 ? 1.174 2.943 -11.296 1.00 96.88 101 SER A N 1
ATOM 744 C CA . SER A 1 101 ? 0.879 3.565 -9.993 1.00 96.88 101 SER A CA 1
ATOM 745 C C . SER A 1 101 ? -0.080 4.756 -10.104 1.00 96.88 101 SER A C 1
ATOM 747 O O . SER A 1 101 ? -0.753 5.086 -9.136 1.00 96.88 101 SER A O 1
ATOM 749 N N . GLY A 1 102 ? -0.166 5.399 -11.278 1.00 96.69 102 GLY A N 1
ATOM 750 C CA . GLY A 1 102 ? -1.066 6.522 -11.538 1.00 96.69 102 GLY A CA 1
ATOM 751 C C . GLY A 1 102 ? -2.541 6.236 -11.238 1.00 96.69 102 GLY A C 1
ATOM 752 O O . GLY A 1 102 ? -3.253 7.188 -10.926 1.00 96.69 102 GLY A O 1
ATOM 753 N N . LEU A 1 103 ? -2.959 4.963 -11.250 1.00 96.75 103 LEU A N 1
ATOM 754 C CA . LEU A 1 103 ? -4.284 4.506 -10.817 1.00 96.75 103 LEU A CA 1
ATOM 755 C C . LEU A 1 103 ? -4.668 5.080 -9.444 1.00 96.75 103 LEU A C 1
ATOM 757 O O . LEU A 1 103 ? -5.749 5.630 -9.271 1.00 96.75 103 LEU A O 1
ATOM 761 N N . PHE A 1 104 ? -3.739 5.048 -8.488 1.00 97.12 104 PHE A N 1
ATOM 762 C CA . PHE A 1 104 ? -4.007 5.425 -7.100 1.00 97.12 104 PHE A CA 1
ATOM 763 C C . PHE A 1 104 ? -4.138 6.933 -6.870 1.00 97.12 104 PHE A C 1
ATOM 765 O O . PHE A 1 104 ? -4.471 7.359 -5.769 1.00 97.12 104 PHE A O 1
ATOM 772 N N . LYS A 1 105 ? -3.903 7.777 -7.884 1.00 96.31 105 LYS A N 1
ATOM 773 C CA . LYS A 1 105 ? -4.064 9.236 -7.741 1.00 96.31 105 LYS A CA 1
ATOM 774 C C . LYS A 1 105 ? -5.499 9.639 -7.398 1.00 96.31 105 LYS A C 1
ATOM 776 O O . LYS A 1 105 ? -5.689 10.690 -6.785 1.00 96.31 105 LYS A O 1
ATOM 781 N N . VAL A 1 106 ? -6.483 8.816 -7.765 1.00 96.25 106 VAL A N 1
ATOM 782 C CA . VAL A 1 106 ? -7.902 9.052 -7.464 1.00 96.25 106 VAL A CA 1
ATOM 783 C C . VAL A 1 106 ? -8.182 9.114 -5.958 1.00 96.25 106 VAL A C 1
ATOM 785 O O . VAL A 1 106 ? -9.025 9.904 -5.546 1.00 96.25 106 VAL A O 1
ATOM 788 N N . ILE A 1 107 ? -7.408 8.393 -5.135 1.00 95.69 107 ILE A N 1
ATOM 789 C CA . ILE A 1 107 ? -7.524 8.392 -3.665 1.00 95.69 107 ILE A CA 1
ATOM 790 C C . ILE A 1 107 ? -7.325 9.799 -3.093 1.00 95.69 107 ILE A C 1
ATOM 792 O O . ILE A 1 107 ? -8.040 10.209 -2.190 1.00 95.69 107 ILE A O 1
ATOM 796 N N . TRP A 1 108 ? -6.393 10.569 -3.660 1.00 94.62 108 TRP A N 1
ATOM 797 C CA . TRP A 1 108 ? -6.137 11.956 -3.260 1.00 94.62 108 TRP A CA 1
ATOM 798 C C . TRP A 1 108 ? -6.867 12.967 -4.149 1.00 94.62 108 TRP A C 1
ATOM 800 O O . TRP A 1 108 ? -6.437 14.115 -4.260 1.00 94.62 108 TRP A O 1
ATOM 810 N N . HIS A 1 109 ? -7.929 12.554 -4.846 1.00 94.56 109 HIS A N 1
ATOM 811 C CA . HIS A 1 109 ? -8.671 13.390 -5.797 1.00 94.56 109 HIS A CA 1
ATOM 812 C C . HIS A 1 109 ? -7.768 14.083 -6.830 1.00 94.56 109 HIS A C 1
ATOM 814 O O . HIS A 1 109 ? -8.010 15.230 -7.211 1.00 94.56 109 HIS A O 1
ATOM 820 N N . PHE A 1 110 ? -6.694 13.406 -7.255 1.00 92.56 110 PHE A N 1
ATOM 821 C CA . PHE A 1 110 ? -5.664 13.945 -8.150 1.00 92.56 110 PHE A CA 1
ATOM 822 C C . PHE A 1 110 ? -4.965 15.219 -7.629 1.00 92.56 110 PHE A C 1
ATOM 824 O O . PHE A 1 110 ? -4.373 15.968 -8.408 1.00 92.56 110 PHE A O 1
ATOM 831 N N . LYS A 1 111 ? -5.003 15.457 -6.314 1.00 91.44 111 LYS A N 1
ATOM 832 C CA . LYS A 1 111 ? -4.356 16.574 -5.616 1.00 91.44 111 LYS A CA 1
ATOM 833 C C . LYS A 1 111 ? -3.211 16.077 -4.727 1.00 91.44 111 LYS A C 1
ATOM 835 O O . LYS A 1 111 ? -3.033 14.883 -4.500 1.00 91.44 111 LYS A O 1
ATOM 840 N N . GLY A 1 112 ? -2.427 17.019 -4.207 1.00 89.81 112 GLY A N 1
ATOM 841 C CA . GLY A 1 112 ? -1.303 16.727 -3.318 1.00 89.81 112 GLY A CA 1
ATOM 842 C C . GLY A 1 112 ? -0.054 16.245 -4.059 1.00 89.81 112 GLY A C 1
ATOM 843 O O . GLY A 1 112 ? 0.139 16.520 -5.242 1.00 89.81 112 GLY A O 1
ATOM 844 N N . SER A 1 113 ? 0.837 15.565 -3.334 1.00 92.44 113 SER A N 1
ATOM 845 C CA . SER A 1 113 ? 2.111 15.101 -3.890 1.00 92.44 113 SER A CA 1
ATOM 846 C C . SER A 1 113 ? 1.905 14.032 -4.962 1.00 92.44 113 SER A C 1
ATOM 848 O O . SER A 1 113 ? 1.259 13.010 -4.723 1.00 92.44 113 SER A O 1
ATOM 850 N N . SER A 1 114 ? 2.552 14.208 -6.115 1.00 89.00 114 SER A N 1
ATOM 851 C CA . SER A 1 114 ? 2.584 13.206 -7.185 1.00 89.00 114 SER A CA 1
ATOM 852 C C . SER A 1 114 ? 3.255 11.891 -6.765 1.00 89.00 114 SER A C 1
ATOM 854 O O . SER A 1 114 ? 3.001 10.859 -7.390 1.00 89.00 114 SER A O 1
ATOM 856 N N . ASN A 1 115 ? 4.065 11.907 -5.700 1.00 93.81 115 ASN A N 1
ATOM 857 C CA . ASN A 1 115 ? 4.774 10.730 -5.200 1.00 93.81 115 ASN A CA 1
ATOM 858 C C . ASN A 1 115 ? 3.866 9.745 -4.452 1.00 93.81 115 ASN A C 1
ATOM 860 O O . ASN A 1 115 ? 4.178 8.556 -4.433 1.00 93.81 115 ASN A O 1
ATOM 864 N N . ASN A 1 116 ? 2.743 10.202 -3.880 1.00 95.75 116 ASN A N 1
ATOM 865 C CA . ASN A 1 116 ? 1.858 9.377 -3.042 1.00 95.75 116 ASN A CA 1
ATOM 866 C C . ASN A 1 116 ? 1.437 8.077 -3.740 1.00 95.75 116 ASN A C 1
ATOM 868 O O . ASN A 1 116 ? 1.507 6.997 -3.164 1.00 95.75 116 ASN A O 1
ATOM 872 N N . ALA A 1 117 ? 1.076 8.181 -5.018 1.00 96.56 117 ALA A N 1
ATOM 873 C CA . ALA A 1 117 ? 0.688 7.051 -5.848 1.00 96.56 117 ALA A CA 1
ATOM 874 C C . ALA A 1 117 ? 1.816 6.010 -6.002 1.00 96.56 117 ALA A C 1
ATOM 876 O O . ALA A 1 117 ? 1.586 4.807 -5.891 1.00 96.56 117 ALA A O 1
ATOM 877 N N . GLY A 1 118 ? 3.052 6.464 -6.237 1.00 96.06 118 GLY A N 1
ATOM 878 C CA . GLY A 1 118 ? 4.223 5.589 -6.343 1.00 96.06 118 GLY A CA 1
ATOM 879 C C . GLY A 1 118 ? 4.615 4.960 -5.006 1.00 96.06 118 GLY A C 1
ATOM 880 O O . GLY A 1 118 ? 4.980 3.787 -4.964 1.00 96.06 118 GLY A O 1
ATOM 881 N N . PHE A 1 119 ? 4.495 5.722 -3.921 1.00 96.94 119 PHE A N 1
ATOM 882 C CA . PHE A 1 119 ? 4.740 5.263 -2.559 1.00 96.94 119 PHE A CA 1
ATOM 883 C C . PHE A 1 119 ? 3.733 4.202 -2.118 1.00 96.94 119 PHE A C 1
ATOM 885 O O . PHE A 1 119 ? 4.144 3.140 -1.659 1.00 96.94 119 PHE A O 1
ATOM 892 N N . LEU A 1 120 ? 2.436 4.425 -2.340 1.00 97.81 120 LEU A N 1
ATOM 893 C CA . LEU A 1 120 ? 1.420 3.412 -2.066 1.00 97.81 120 LEU A CA 1
ATOM 894 C C . LEU A 1 120 ? 1.670 2.149 -2.895 1.00 97.81 120 LEU A C 1
ATOM 896 O O . LEU A 1 120 ? 1.662 1.052 -2.353 1.00 97.81 120 LEU A O 1
ATOM 900 N N . ALA A 1 121 ? 1.995 2.282 -4.181 1.00 97.69 121 ALA A N 1
ATOM 901 C CA . ALA A 1 121 ? 2.317 1.123 -5.006 1.00 97.69 121 ALA A CA 1
ATOM 902 C C . ALA A 1 121 ? 3.548 0.335 -4.502 1.00 97.69 121 ALA A C 1
ATOM 904 O O . ALA A 1 121 ? 3.583 -0.886 -4.627 1.00 97.69 121 ALA A O 1
ATOM 905 N N . ALA A 1 122 ? 4.543 1.000 -3.902 1.00 97.50 122 ALA A N 1
ATOM 906 C CA . ALA A 1 122 ? 5.663 0.320 -3.246 1.00 97.50 122 ALA A CA 1
ATOM 907 C C . ALA A 1 122 ? 5.198 -0.504 -2.036 1.00 97.50 122 ALA A C 1
ATOM 909 O O . ALA A 1 122 ? 5.581 -1.666 -1.899 1.00 97.50 122 ALA A O 1
ATOM 910 N N . VAL A 1 123 ? 4.314 0.066 -1.211 1.00 98.25 123 VAL A N 1
ATOM 911 C CA . VAL A 1 123 ? 3.685 -0.630 -0.078 1.00 98.25 123 VAL A CA 1
ATOM 912 C C . VAL A 1 123 ? 2.895 -1.850 -0.554 1.00 98.25 123 VAL A C 1
ATOM 914 O O . VAL A 1 123 ? 3.077 -2.940 -0.023 1.00 98.25 123 VAL A O 1
ATOM 917 N N . LEU A 1 124 ? 2.091 -1.715 -1.611 1.00 98.31 124 LEU A N 1
ATOM 918 C CA . LEU A 1 124 ? 1.296 -2.824 -2.151 1.00 98.31 124 LEU A CA 1
ATOM 919 C C . LEU A 1 124 ? 2.150 -3.949 -2.752 1.00 98.31 124 LEU A C 1
ATOM 921 O O . LEU A 1 124 ? 1.727 -5.104 -2.733 1.00 98.31 124 LEU A O 1
ATOM 925 N N . ARG A 1 125 ? 3.342 -3.646 -3.283 1.00 97.31 125 ARG A N 1
ATOM 926 C CA . ARG A 1 125 ? 4.301 -4.685 -3.697 1.00 97.31 125 ARG A CA 1
ATOM 927 C C . ARG A 1 125 ? 4.932 -5.389 -2.507 1.00 97.31 125 ARG A C 1
ATOM 929 O O . ARG A 1 125 ? 5.086 -6.603 -2.532 1.00 97.31 125 ARG A O 1
ATOM 936 N N . HIS A 1 126 ? 5.293 -4.630 -1.478 1.00 97.50 126 HIS A N 1
ATOM 937 C CA . HIS A 1 126 ? 5.861 -5.177 -0.249 1.00 97.50 126 HIS A CA 1
ATOM 938 C C . HIS A 1 126 ? 4.879 -6.109 0.477 1.00 97.50 126 HIS A C 1
ATOM 940 O O . HIS A 1 126 ? 5.290 -7.146 0.982 1.00 97.50 126 HIS A O 1
ATOM 946 N N . LEU A 1 127 ? 3.587 -5.778 0.458 1.00 97.50 127 LEU A N 1
ATOM 947 C CA . LEU A 1 127 ? 2.500 -6.608 0.986 1.00 97.50 127 LEU A CA 1
ATOM 948 C C . LEU A 1 127 ? 2.110 -7.783 0.066 1.00 97.50 127 LEU A C 1
ATOM 950 O O . LEU A 1 127 ? 1.129 -8.467 0.334 1.00 97.50 127 LEU A O 1
ATOM 954 N N . GLU A 1 128 ? 2.828 -7.995 -1.041 1.00 97.19 128 GLU A N 1
ATOM 955 C CA . GLU A 1 128 ? 2.542 -9.022 -2.053 1.00 97.19 128 GLU A CA 1
ATOM 956 C C . GLU A 1 128 ? 1.137 -8.958 -2.681 1.00 97.19 128 GLU A C 1
ATOM 958 O O . GLU A 1 128 ? 0.652 -9.943 -3.241 1.00 97.19 128 GLU A O 1
ATOM 963 N N . LEU A 1 129 ? 0.473 -7.802 -2.634 1.00 97.62 129 LEU A N 1
ATOM 964 C CA . LEU A 1 129 ? -0.834 -7.588 -3.277 1.00 97.62 129 LEU A CA 1
ATOM 965 C C . LEU A 1 129 ? -0.680 -7.292 -4.768 1.00 97.62 129 LEU A C 1
ATOM 967 O O . LEU A 1 129 ? -1.558 -7.551 -5.592 1.00 97.62 129 LEU A O 1
ATOM 971 N N . THR A 1 130 ? 0.483 -6.754 -5.115 1.00 97.81 130 THR A N 1
ATOM 972 C CA . THR A 1 130 ? 0.907 -6.508 -6.486 1.00 97.81 130 THR A CA 1
ATOM 973 C C . THR A 1 130 ? 2.329 -7.015 -6.678 1.00 97.81 130 THR A C 1
ATOM 975 O O . THR A 1 130 ? 3.097 -7.145 -5.726 1.00 97.81 130 THR A O 1
ATOM 978 N N . LYS A 1 131 ? 2.707 -7.280 -7.922 1.00 96.44 131 LYS A N 1
ATOM 979 C CA . LYS A 1 131 ? 4.079 -7.620 -8.314 1.00 96.44 131 LYS A CA 1
ATOM 980 C C . LYS A 1 131 ? 4.516 -6.756 -9.489 1.00 96.44 131 LYS A C 1
ATOM 982 O O . LYS A 1 131 ? 3.685 -6.170 -10.181 1.00 96.44 131 LYS A O 1
ATOM 987 N N . ALA A 1 132 ? 5.822 -6.661 -9.717 1.00 95.94 132 ALA A N 1
ATOM 988 C CA . ALA A 1 132 ? 6.340 -5.949 -10.879 1.00 95.94 132 ALA A CA 1
ATOM 989 C C . ALA A 1 132 ? 5.863 -6.612 -12.182 1.00 95.94 132 ALA A C 1
ATOM 991 O O . ALA A 1 132 ? 5.936 -7.832 -12.323 1.00 95.94 132 ALA A O 1
ATOM 992 N N . ALA A 1 133 ? 5.403 -5.801 -13.134 1.00 95.44 133 ALA A N 1
ATOM 993 C CA . ALA A 1 133 ? 5.180 -6.238 -14.504 1.00 95.44 133 ALA A CA 1
ATOM 994 C C . ALA A 1 133 ? 6.532 -6.230 -15.245 1.00 95.44 133 ALA A C 1
ATOM 996 O O . ALA A 1 133 ? 7.132 -5.159 -15.352 1.00 95.44 133 ALA A O 1
ATOM 997 N N . PRO A 1 134 ? 7.037 -7.372 -15.745 1.00 91.06 134 PRO A N 1
ATOM 998 C CA . PRO A 1 134 ? 8.353 -7.426 -16.390 1.00 91.06 134 PRO A CA 1
ATOM 999 C C . PRO A 1 134 ? 8.405 -6.598 -17.682 1.00 91.06 134 PRO A C 1
ATOM 1001 O O . PRO A 1 134 ? 9.400 -5.931 -17.949 1.00 91.06 134 PRO A O 1
ATOM 1004 N N . GLU A 1 135 ? 7.298 -6.566 -18.425 1.00 91.00 135 GLU A N 1
ATOM 1005 C CA . GLU A 1 135 ? 7.194 -5.889 -19.724 1.00 91.00 135 GLU A CA 1
ATOM 1006 C C . GLU A 1 135 ? 7.004 -4.369 -19.617 1.00 91.00 135 GLU A C 1
ATOM 1008 O O . GLU A 1 135 ? 7.185 -3.636 -20.589 1.00 91.00 135 GLU A O 1
ATOM 1013 N N . VAL A 1 136 ? 6.611 -3.864 -18.442 1.00 92.44 136 VAL A N 1
ATOM 1014 C CA . VAL A 1 136 ? 6.250 -2.453 -18.257 1.00 92.44 136 VAL A CA 1
ATOM 1015 C C . VAL A 1 136 ? 7.055 -1.867 -17.113 1.00 92.44 136 VAL A C 1
ATOM 1017 O O . VAL A 1 136 ? 6.865 -2.206 -15.945 1.00 92.44 136 VAL A O 1
ATOM 1020 N N . ARG A 1 137 ? 7.931 -0.911 -17.434 1.00 90.44 137 ARG A N 1
ATOM 1021 C CA . ARG A 1 137 ? 8.724 -0.197 -16.429 1.00 90.44 137 ARG A CA 1
ATOM 1022 C C . ARG A 1 137 ? 7.806 0.445 -15.387 1.00 90.44 137 ARG A C 1
ATOM 1024 O O . ARG A 1 137 ? 6.948 1.251 -15.729 1.00 90.44 137 ARG A O 1
ATOM 1031 N N . PHE A 1 138 ? 8.011 0.099 -14.116 1.00 90.81 138 PHE A N 1
ATOM 1032 C CA . PHE A 1 138 ? 7.158 0.517 -12.990 1.00 90.81 138 PHE A CA 1
ATOM 1033 C C . PHE A 1 138 ? 5.682 0.097 -13.091 1.00 90.81 138 PHE A C 1
ATOM 1035 O O . PHE A 1 138 ? 4.872 0.552 -12.286 1.00 90.81 138 PHE A O 1
ATOM 1042 N N . GLY A 1 139 ? 5.337 -0.784 -14.029 1.00 95.81 139 GLY A N 1
ATOM 1043 C CA . GLY A 1 139 ? 4.021 -1.396 -14.117 1.00 95.81 139 GLY A CA 1
ATOM 1044 C C . GLY A 1 139 ? 3.828 -2.465 -13.048 1.00 95.81 139 GLY A C 1
ATOM 1045 O O . GLY A 1 139 ? 4.794 -3.035 -12.528 1.00 95.81 139 GLY A O 1
ATOM 1046 N N . HIS A 1 140 ? 2.573 -2.729 -12.719 1.00 97.62 140 HIS A N 1
ATOM 1047 C CA . HIS A 1 140 ? 2.157 -3.658 -11.676 1.00 97.62 140 HIS A CA 1
ATOM 1048 C C . HIS A 1 140 ? 1.185 -4.681 -12.242 1.00 97.62 140 HIS A C 1
ATOM 1050 O O . HIS A 1 140 ? 0.373 -4.343 -13.098 1.00 97.62 140 HIS A O 1
ATOM 1056 N N . LEU A 1 141 ? 1.259 -5.906 -11.737 1.00 97.62 141 LEU A N 1
ATOM 1057 C CA . LEU A 1 141 ? 0.247 -6.944 -11.919 1.00 97.62 141 LEU A CA 1
ATOM 1058 C C . LEU A 1 141 ? -0.355 -7.255 -10.553 1.00 97.62 141 LEU A C 1
ATOM 1060 O O . LEU A 1 141 ? 0.381 -7.287 -9.561 1.00 97.62 141 LEU A O 1
ATOM 1064 N N . ILE A 1 142 ? -1.663 -7.489 -10.489 1.00 97.38 142 ILE A N 1
ATOM 1065 C CA . ILE A 1 142 ? -2.290 -7.972 -9.254 1.00 97.38 142 ILE A CA 1
ATOM 1066 C C . ILE A 1 142 ? -1.865 -9.416 -8.984 1.00 97.38 142 ILE A C 1
ATOM 1068 O O . ILE A 1 142 ? -1.612 -10.191 -9.909 1.00 97.38 142 ILE A O 1
ATOM 1072 N N . THR A 1 143 ? -1.757 -9.784 -7.710 1.00 96.44 143 THR A N 1
ATOM 1073 C CA . THR A 1 143 ? -1.452 -11.170 -7.315 1.00 96.44 143 THR A CA 1
ATOM 1074 C C . THR A 1 143 ? -2.703 -11.995 -7.036 1.00 96.44 143 THR A C 1
ATOM 1076 O O . THR A 1 143 ? -2.606 -13.214 -6.955 1.00 96.44 143 THR A O 1
ATOM 1079 N N . GLY A 1 144 ? -3.860 -11.341 -6.877 1.00 94.19 144 GLY A N 1
ATOM 1080 C CA . GLY A 1 144 ? -5.123 -11.969 -6.479 1.00 94.19 144 GLY A CA 1
ATOM 1081 C C . GLY A 1 144 ? -5.264 -12.202 -4.970 1.00 94.19 144 GLY A C 1
ATOM 1082 O O . GLY A 1 144 ? -6.331 -12.599 -4.524 1.00 94.19 144 GLY A O 1
ATOM 1083 N N . LYS A 1 145 ? -4.224 -11.921 -4.170 1.00 95.56 145 LYS A N 1
ATOM 1084 C CA . LYS A 1 145 ? -4.229 -12.141 -2.711 1.00 95.56 145 LYS A CA 1
ATOM 1085 C C . LYS A 1 145 ? -4.939 -11.038 -1.915 1.00 95.56 145 LYS A C 1
ATOM 1087 O O . LYS A 1 145 ? -5.091 -11.155 -0.703 1.00 95.56 145 LYS A O 1
ATOM 1092 N N . HIS A 1 146 ? -5.317 -9.931 -2.556 1.00 95.44 146 HIS A N 1
ATOM 1093 C CA . HIS A 1 146 ? -5.760 -8.707 -1.876 1.00 95.44 146 HIS A CA 1
ATOM 1094 C C . HIS A 1 146 ? -7.079 -8.860 -1.122 1.00 95.44 146 HIS A C 1
ATOM 1096 O O . HIS A 1 146 ? -7.205 -8.276 -0.049 1.00 95.44 146 HIS A O 1
ATOM 1102 N N . THR A 1 147 ? -8.018 -9.669 -1.615 1.00 94.38 147 THR A N 1
ATOM 1103 C CA . THR A 1 147 ? -9.279 -9.944 -0.908 1.00 94.38 147 THR A CA 1
ATOM 1104 C C . THR A 1 147 ? -9.036 -10.738 0.374 1.00 94.38 147 THR A C 1
ATOM 1106 O O . THR A 1 147 ? -9.416 -10.286 1.449 1.00 94.38 147 THR A O 1
ATOM 1109 N N . GLU A 1 148 ? -8.323 -11.865 0.284 1.00 96.19 148 GLU A N 1
ATOM 1110 C CA . GLU A 1 148 ? -7.995 -12.709 1.443 1.00 96.19 148 GLU A CA 1
ATOM 1111 C C . GLU A 1 148 ? -7.160 -11.947 2.479 1.00 96.19 148 GLU A C 1
ATOM 1113 O O . GLU A 1 148 ? -7.411 -12.024 3.682 1.00 96.19 148 GLU A O 1
ATOM 1118 N N . TRP A 1 149 ? -6.191 -11.156 2.015 1.00 97.19 149 TRP A N 1
ATOM 1119 C CA . TRP A 1 149 ? -5.397 -10.291 2.879 1.00 97.19 149 TRP A CA 1
ATOM 1120 C C . TRP A 1 149 ? -6.267 -9.261 3.608 1.00 97.19 149 TRP A C 1
ATOM 1122 O O . TRP A 1 149 ? -6.133 -9.092 4.822 1.00 97.19 149 TRP A O 1
ATOM 1132 N N . PHE A 1 150 ? -7.191 -8.606 2.904 1.00 96.50 150 PHE A N 1
ATOM 1133 C CA . PHE A 1 150 ? -8.094 -7.632 3.511 1.00 96.50 150 PHE A CA 1
ATOM 1134 C C . PHE A 1 150 ? -9.043 -8.281 4.529 1.00 96.50 150 PHE A C 1
ATOM 1136 O O . PHE A 1 150 ? -9.259 -7.735 5.613 1.00 96.50 150 PHE A O 1
ATOM 1143 N N . ASP A 1 151 ? -9.561 -9.473 4.232 1.00 95.75 151 ASP A N 1
ATOM 1144 C CA . ASP A 1 151 ? -10.380 -10.251 5.165 1.00 95.75 151 ASP A CA 1
ATOM 1145 C C . ASP A 1 151 ? -9.592 -10.658 6.417 1.00 95.75 151 ASP A C 1
ATOM 1147 O O . ASP A 1 151 ? -10.109 -10.553 7.532 1.00 95.75 151 ASP A O 1
ATOM 1151 N N . SER A 1 152 ? -8.314 -11.019 6.263 1.00 95.75 152 SER A N 1
ATOM 1152 C CA . SER A 1 152 ? -7.435 -11.339 7.394 1.00 95.75 152 SER A CA 1
ATOM 1153 C C . SER A 1 152 ? -7.201 -10.150 8.337 1.00 95.75 152 SER A C 1
ATOM 1155 O O . SER A 1 152 ? -7.016 -10.346 9.539 1.00 95.75 152 SER A O 1
ATOM 1157 N N . LEU A 1 153 ? -7.231 -8.915 7.821 1.00 95.12 153 LEU A N 1
ATOM 1158 C CA . LEU A 1 153 ? -7.144 -7.702 8.638 1.00 95.12 153 LEU A CA 1
ATOM 1159 C C . LEU A 1 153 ? -8.463 -7.416 9.353 1.00 95.12 153 LEU A C 1
ATOM 1161 O O . LEU A 1 153 ? -8.455 -7.087 10.536 1.00 95.12 153 LEU A O 1
ATOM 1165 N N . LYS A 1 154 ? -9.599 -7.587 8.667 1.00 93.56 154 LYS A N 1
ATOM 1166 C CA . LYS A 1 154 ? -10.924 -7.427 9.287 1.00 93.56 154 LYS A CA 1
ATOM 1167 C C . LYS A 1 154 ? -11.135 -8.417 10.432 1.00 93.56 154 LYS A C 1
ATOM 1169 O O . LYS A 1 154 ? -11.704 -8.047 11.449 1.00 93.56 154 LYS A O 1
ATOM 1174 N N . ALA A 1 155 ? -10.623 -9.640 10.307 1.00 92.81 155 ALA A N 1
ATOM 1175 C CA . ALA A 1 155 ? -10.687 -10.647 11.366 1.00 92.81 155 ALA A CA 1
ATOM 1176 C C . ALA A 1 155 ? -9.887 -10.281 12.635 1.00 92.81 155 ALA A C 1
ATOM 1178 O O . ALA A 1 155 ? -10.111 -10.883 13.682 1.00 92.81 155 ALA A O 1
ATOM 1179 N N . GLN A 1 156 ? -8.961 -9.318 12.556 1.00 89.44 156 GLN A N 1
ATOM 1180 C CA . GLN A 1 156 ? -8.198 -8.816 13.708 1.00 89.44 156 GLN A CA 1
ATOM 1181 C C . GLN A 1 156 ? -8.893 -7.657 14.428 1.00 89.44 156 GLN A C 1
ATOM 1183 O O . GLN A 1 156 ? -8.441 -7.253 15.501 1.00 89.44 156 GLN A O 1
ATOM 1188 N N . LEU A 1 157 ? -9.965 -7.105 13.853 1.00 87.81 157 LEU A N 1
ATOM 1189 C CA . LEU A 1 157 ? -10.733 -6.054 14.505 1.00 87.81 157 LEU A CA 1
ATOM 1190 C C . LEU A 1 157 ? -11.409 -6.609 15.764 1.00 87.81 157 LEU A C 1
ATOM 1192 O O . LEU A 1 157 ? -11.833 -7.770 15.776 1.00 87.81 157 LEU A O 1
ATOM 1196 N N . PRO A 1 158 ? -11.526 -5.800 16.830 1.00 79.25 158 PRO A N 1
ATOM 1197 C CA . PRO A 1 158 ? -12.279 -6.213 18.001 1.00 79.25 158 PRO A CA 1
ATOM 1198 C C . PRO A 1 158 ? -13.708 -6.554 17.571 1.00 79.25 158 PRO A C 1
ATOM 1200 O O . PRO A 1 158 ? -14.334 -5.795 16.830 1.00 79.25 158 PRO A O 1
ATOM 1203 N N . ALA A 1 159 ? -14.219 -7.701 18.026 1.00 67.12 159 ALA A N 1
ATOM 1204 C CA . ALA A 1 159 ? -15.622 -8.037 17.834 1.00 67.12 159 ALA A CA 1
ATOM 1205 C C . ALA A 1 159 ? -16.470 -6.882 18.376 1.00 67.12 159 ALA A C 1
ATOM 1207 O O . ALA A 1 159 ? -16.183 -6.387 19.472 1.00 67.12 159 ALA A O 1
ATOM 1208 N N . GLU A 1 160 ? -17.483 -6.455 17.613 1.00 58.69 160 GLU A N 1
ATOM 1209 C CA . GLU A 1 160 ? -18.453 -5.462 18.067 1.00 58.69 160 GLU A CA 1
ATOM 1210 C C . GLU A 1 160 ? -18.934 -5.893 19.451 1.00 58.69 160 GLU A C 1
ATOM 1212 O O . GLU A 1 160 ? -19.620 -6.906 19.614 1.00 58.69 160 GLU A O 1
ATOM 1217 N N . THR A 1 161 ? -18.489 -5.174 20.483 1.00 49.31 161 THR A N 1
ATOM 1218 C CA . THR A 1 161 ? -19.003 -5.400 21.822 1.00 49.31 161 THR A CA 1
ATOM 1219 C C . THR A 1 161 ? -20.424 -4.886 21.761 1.00 49.31 161 THR A C 1
ATOM 1221 O O . THR A 1 161 ? -20.656 -3.684 21.859 1.00 49.31 161 THR A O 1
ATOM 1224 N N . ASN A 1 162 ? -21.362 -5.802 21.520 1.00 46.56 162 ASN A N 1
ATOM 1225 C CA . ASN A 1 162 ? -22.780 -5.573 21.718 1.00 46.56 162 ASN A CA 1
ATOM 1226 C C . ASN A 1 162 ? -22.947 -5.137 23.174 1.00 46.56 162 ASN A C 1
ATOM 1228 O O . ASN A 1 162 ? -23.069 -5.965 24.078 1.00 46.56 162 ASN A O 1
ATOM 1232 N N . ALA A 1 163 ? -22.912 -3.827 23.403 1.00 45.47 163 ALA A N 1
ATOM 1233 C CA . ALA A 1 163 ? -23.431 -3.216 24.605 1.00 45.47 163 ALA A CA 1
ATOM 1234 C C . ALA A 1 163 ? -24.951 -3.392 24.544 1.00 45.47 163 ALA A C 1
ATOM 1236 O O . ALA A 1 163 ? -25.689 -2.501 24.132 1.00 45.47 163 ALA A O 1
ATOM 1237 N N . ALA A 1 164 ? -25.401 -4.603 24.873 1.00 42.66 164 ALA A N 1
ATOM 1238 C CA . ALA A 1 164 ? -26.785 -4.866 25.196 1.00 42.66 164 ALA A CA 1
ATOM 1239 C C . ALA A 1 164 ? -27.116 -4.025 26.435 1.00 42.66 164 ALA A C 1
ATOM 1241 O O . ALA A 1 164 ? -26.562 -4.254 27.513 1.00 42.66 164 ALA A O 1
ATOM 1242 N N . GLN A 1 165 ? -27.940 -3.000 26.221 1.00 39.25 165 GLN A N 1
ATOM 1243 C CA . GLN A 1 165 ? -28.681 -2.310 27.273 1.00 39.25 165 GLN A CA 1
ATOM 1244 C C . GLN A 1 165 ? -29.772 -3.221 27.834 1.00 39.25 165 GLN A C 1
ATOM 1246 O O . GLN A 1 165 ? -30.321 -4.031 27.051 1.00 39.25 165 GLN A O 1
#

pLDDT: mean 82.94, std 22.13, range [32.19, 98.31]

Secondary structure (DSSP, 8-state):
---------------------------PPPPEEEEEEEEE-SSTT---EEEEEEEEETTEEEEEEEEEEETT--------EEHHHHHHHHHTS-TTS-EEGGGGGGGGTT-S-THHHHHHHHHHHHTTSEEE-TTSTTEEEE-S-HHHHHHHHHTTSPP------